Protein AF-A0AAU2LLJ1-F1 (afdb_monomer_lite)

Structure (mmCIF, N/CA/C/O backbone):
data_AF-A0AAU2LLJ1-F1
#
_entry.id   AF-A0AAU2LLJ1-F1
#
loop_
_atom_site.group_PDB
_atom_site.id
_atom_site.type_symbol
_atom_site.label_atom_id
_atom_site.label_alt_id
_atom_site.label_comp_id
_atom_site.label_asym_id
_atom_site.label_entity_id
_atom_site.label_seq_id
_atom_site.pdbx_PDB_ins_code
_atom_site.Cartn_x
_atom_site.Cartn_y
_atom_site.Cartn_z
_atom_site.occupancy
_atom_site.B_iso_or_equiv
_atom_site.auth_seq_id
_atom_site.auth_comp_id
_atom_site.auth_asym_id
_atom_site.auth_atom_id
_atom_site.pdbx_PDB_model_num
ATOM 1 N N . MET A 1 1 ? -4.287 8.116 2.152 1.00 89.06 1 MET A N 1
ATOM 2 C CA . MET A 1 1 ? -2.847 8.336 1.908 1.00 89.06 1 MET A CA 1
ATOM 3 C C . MET A 1 1 ? -2.381 7.265 0.945 1.00 89.06 1 MET A C 1
ATOM 5 O O . MET A 1 1 ? -2.787 6.127 1.136 1.00 89.06 1 MET A O 1
ATOM 9 N N . ASP A 1 2 ? -1.586 7.624 -0.059 1.00 91.81 2 ASP A N 1
ATOM 10 C CA . ASP A 1 2 ? -0.906 6.672 -0.945 1.00 91.81 2 ASP A CA 1
ATOM 11 C C . ASP A 1 2 ? 0.597 6.762 -0.647 1.00 91.81 2 ASP A C 1
ATOM 13 O O . ASP A 1 2 ? 1.294 7.646 -1.143 1.00 91.81 2 ASP A O 1
ATOM 17 N N . HIS A 1 3 ? 1.047 5.962 0.320 1.00 93.12 3 HIS A N 1
ATOM 18 C CA . HIS A 1 3 ? 2.415 5.973 0.838 1.00 93.12 3 HIS A CA 1
ATOM 19 C C . HIS A 1 3 ? 2.852 4.546 1.176 1.00 93.12 3 HIS A C 1
ATOM 21 O O . HIS A 1 3 ? 2.016 3.689 1.456 1.00 93.12 3 HIS A O 1
ATOM 27 N N . GLY A 1 4 ? 4.163 4.295 1.159 1.00 92.38 4 GLY A N 1
ATOM 28 C CA . GLY A 1 4 ? 4.705 2.943 1.318 1.00 92.38 4 GLY A CA 1
ATOM 29 C C . GLY A 1 4 ? 4.544 2.344 2.717 1.00 92.38 4 GLY A C 1
ATOM 30 O O . GLY A 1 4 ? 4.455 1.126 2.819 1.00 92.38 4 GLY A O 1
ATOM 31 N N . PHE A 1 5 ? 4.491 3.180 3.765 1.00 95.75 5 PHE A N 1
ATOM 32 C CA . PHE A 1 5 ? 4.303 2.773 5.167 1.00 95.75 5 PHE A CA 1
ATOM 33 C C . PHE A 1 5 ? 5.107 1.514 5.540 1.00 95.75 5 PHE A C 1
ATOM 35 O O . PHE A 1 5 ? 4.553 0.471 5.911 1.00 95.75 5 PHE A O 1
ATOM 42 N N . TRP A 1 6 ? 6.423 1.613 5.342 1.00 95.00 6 TRP A N 1
ATOM 43 C CA . TRP A 1 6 ? 7.317 0.469 5.176 1.00 95.00 6 TRP A CA 1
ATOM 44 C C . TRP A 1 6 ? 7.509 -0.321 6.465 1.00 95.00 6 TRP A C 1
ATOM 46 O O . TRP A 1 6 ? 7.635 -1.541 6.404 1.00 95.00 6 TRP A O 1
ATOM 56 N N . THR A 1 7 ? 7.519 0.358 7.611 1.00 96.81 7 THR A N 1
ATOM 57 C CA . THR A 1 7 ? 7.768 -0.253 8.922 1.00 96.81 7 THR A CA 1
ATOM 58 C C . THR A 1 7 ? 6.537 -0.181 9.819 1.00 96.81 7 THR A C 1
ATOM 60 O O . THR A 1 7 ? 5.651 0.662 9.637 1.00 96.81 7 THR A O 1
ATOM 63 N N . VAL A 1 8 ? 6.492 -1.060 10.820 1.00 97.38 8 VAL A N 1
ATOM 64 C CA . VAL A 1 8 ? 5.487 -1.031 11.890 1.00 97.38 8 VAL A CA 1
ATOM 65 C C . VAL A 1 8 ? 5.528 0.312 12.621 1.00 97.38 8 VAL A C 1
ATOM 67 O O . VAL A 1 8 ? 4.482 0.904 12.876 1.00 97.38 8 VAL A O 1
ATOM 70 N N . GLU A 1 9 ? 6.727 0.822 12.913 1.00 97.06 9 GLU A N 1
ATOM 71 C CA . GLU A 1 9 ? 6.923 2.101 13.607 1.00 97.06 9 GLU A CA 1
ATOM 72 C C . GLU A 1 9 ? 6.304 3.275 12.832 1.00 97.06 9 GLU A C 1
ATOM 74 O O . GLU A 1 9 ? 5.531 4.044 13.401 1.00 97.06 9 GLU A O 1
ATOM 79 N N . GLU A 1 10 ? 6.546 3.362 11.517 1.00 96.56 10 GLU A N 1
ATOM 80 C CA . GLU A 1 10 ? 5.963 4.406 10.662 1.00 96.56 10 GLU A CA 1
ATOM 81 C C . GLU A 1 10 ? 4.426 4.334 10.684 1.00 96.56 10 GLU A C 1
ATOM 83 O O . GLU A 1 10 ? 3.740 5.347 10.835 1.00 96.56 10 GLU A O 1
ATOM 88 N N . ARG A 1 11 ? 3.852 3.128 10.586 1.00 97.50 11 ARG A N 1
ATOM 89 C CA . ARG A 1 11 ? 2.393 2.945 10.650 1.00 97.50 11 ARG A CA 1
ATOM 90 C C . ARG A 1 11 ? 1.811 3.339 12.002 1.00 97.50 11 ARG A C 1
ATOM 92 O O . ARG A 1 11 ? 0.731 3.931 12.040 1.00 97.50 11 ARG A O 1
ATOM 99 N N . GLN A 1 12 ? 2.501 3.026 13.096 1.00 96.56 12 GLN A N 1
ATOM 100 C CA . GLN A 1 12 ? 2.083 3.406 14.445 1.00 96.56 12 GLN A CA 1
ATOM 101 C C . GLN A 1 12 ? 2.125 4.921 14.648 1.00 96.56 12 GLN A C 1
ATOM 103 O O . GLN A 1 12 ? 1.181 5.476 15.212 1.00 96.56 12 GLN A O 1
ATOM 108 N N . GLU A 1 13 ? 3.158 5.598 14.144 1.00 96.62 13 GLU A N 1
ATOM 109 C CA . GLU A 1 13 ? 3.265 7.058 14.195 1.00 96.62 13 GLU A CA 1
ATOM 110 C C . GLU A 1 13 ? 2.080 7.722 13.484 1.00 96.62 13 GLU A C 1
ATOM 112 O O . GLU A 1 13 ? 1.359 8.532 14.073 1.00 96.62 13 GLU A O 1
ATOM 117 N N . TRP A 1 14 ? 1.808 7.322 12.239 1.00 96.00 14 TRP A N 1
ATOM 118 C CA . TRP A 1 14 ? 0.683 7.858 11.473 1.00 96.00 14 TRP A CA 1
ATOM 119 C C . TRP A 1 14 ? -0.671 7.536 12.098 1.00 96.00 14 TRP A C 1
ATOM 121 O O . TRP A 1 14 ? -1.579 8.374 12.072 1.00 96.00 14 TRP A O 1
ATOM 131 N N . ARG A 1 15 ? -0.811 6.343 12.684 1.00 95.50 15 ARG A N 1
ATOM 132 C CA . ARG A 1 15 ? -2.011 5.969 13.428 1.00 95.50 15 ARG A CA 1
ATOM 133 C C . ARG A 1 15 ? -2.234 6.907 14.613 1.00 95.50 15 ARG A C 1
ATOM 135 O O . ARG A 1 15 ? -3.323 7.458 14.747 1.00 95.50 15 ARG A O 1
ATOM 142 N N . LEU A 1 16 ? -1.205 7.121 15.430 1.00 96.31 16 LEU A N 1
ATOM 143 C CA . LEU A 1 16 ? -1.281 7.987 16.602 1.00 96.31 16 LEU A CA 1
ATOM 144 C C . LEU A 1 16 ? -1.638 9.426 16.213 1.00 96.31 16 LEU A C 1
ATOM 146 O O . LEU A 1 16 ? -2.508 10.029 16.837 1.00 96.31 16 LEU A O 1
ATOM 150 N N . LEU A 1 17 ? -1.012 9.963 15.162 1.00 96.69 17 LEU A N 1
ATOM 151 C CA . LEU A 1 17 ? -1.300 11.311 14.666 1.00 96.69 17 LEU A CA 1
ATOM 152 C C . LEU A 1 17 ? -2.761 11.462 14.225 1.00 96.69 17 LEU A C 1
ATOM 154 O O . LEU A 1 17 ? -3.414 12.447 14.572 1.00 96.69 17 LEU A O 1
ATOM 158 N N . GLY A 1 18 ? -3.297 10.489 13.484 1.00 96.19 18 GLY A N 1
ATOM 159 C CA . GLY A 1 18 ? -4.697 10.531 13.066 1.00 96.19 18 GLY A CA 1
ATOM 160 C C . GLY A 1 18 ? -5.668 10.372 14.238 1.00 96.19 18 GLY A C 1
ATOM 161 O O . GLY A 1 18 ? -6.653 11.105 14.299 1.00 96.19 18 GLY A O 1
ATOM 162 N N . GLU A 1 19 ? -5.372 9.492 15.199 1.00 95.69 19 GLU A N 1
ATOM 163 C CA . GLU A 1 19 ? -6.172 9.334 16.422 1.00 95.69 19 GLU A CA 1
ATOM 164 C C . GLU A 1 19 ? -6.196 10.635 17.245 1.00 95.69 19 GLU A C 1
ATOM 166 O O . GLU A 1 19 ? -7.266 11.087 17.654 1.00 95.69 19 GLU A O 1
ATOM 171 N N . GLN A 1 20 ? -5.047 11.298 17.414 1.00 97.88 20 GLN A N 1
ATOM 172 C CA . GLN A 1 20 ? -4.943 12.599 18.089 1.00 97.88 20 GLN A CA 1
ATOM 173 C C . GLN A 1 20 ? -5.709 13.711 17.362 1.00 97.88 20 GLN A C 1
ATOM 175 O O . GLN A 1 20 ? -6.257 14.607 18.004 1.00 97.88 20 GLN A O 1
ATOM 180 N N . ALA A 1 21 ? -5.775 13.648 16.032 1.00 97.75 21 ALA A N 1
ATOM 181 C CA . ALA A 1 21 ? -6.551 14.573 15.213 1.00 97.75 21 ALA A CA 1
ATOM 182 C C . ALA A 1 21 ? -8.059 14.246 15.171 1.00 97.75 21 ALA A C 1
ATOM 184 O O . ALA A 1 21 ? -8.821 14.979 14.540 1.00 97.75 21 ALA A O 1
ATOM 185 N N . GLY A 1 22 ? -8.505 13.159 15.812 1.00 97.69 22 GLY A N 1
ATOM 186 C CA . GLY A 1 22 ? -9.899 12.706 15.777 1.00 97.69 22 GLY A CA 1
ATOM 187 C C . GLY A 1 22 ? -10.327 12.107 14.432 1.00 97.69 22 GLY A C 1
ATOM 188 O O . GLY A 1 22 ? -11.519 12.071 14.127 1.00 97.69 22 GLY A O 1
ATOM 189 N N . ALA A 1 23 ? -9.376 11.660 13.608 1.00 95.81 23 ALA A N 1
ATOM 190 C CA . ALA A 1 23 ? -9.652 11.045 12.318 1.00 95.81 23 ALA A CA 1
ATOM 191 C C . ALA A 1 23 ? -10.080 9.576 12.464 1.00 95.81 23 ALA A C 1
ATOM 193 O O . ALA A 1 23 ? -9.554 8.827 13.287 1.00 95.81 23 ALA A O 1
ATOM 194 N N . ALA A 1 24 ? -10.988 9.135 11.593 1.00 92.25 24 ALA A N 1
ATOM 195 C CA . ALA A 1 24 ? -11.234 7.715 11.376 1.00 92.25 24 ALA A CA 1
ATOM 196 C C . ALA A 1 24 ? -10.144 7.158 10.448 1.00 92.25 24 ALA A C 1
ATOM 198 O O . ALA A 1 24 ? -10.038 7.567 9.290 1.00 92.25 24 ALA A O 1
ATOM 199 N N . LEU A 1 25 ? -9.325 6.240 10.960 1.00 94.00 25 LEU A N 1
ATOM 200 C CA . LEU A 1 25 ? -8.210 5.644 10.228 1.00 94.00 25 LEU A CA 1
ATOM 201 C C . LEU A 1 25 ? -8.503 4.189 9.868 1.00 94.00 25 LEU A C 1
ATOM 203 O O . LEU A 1 25 ? -9.064 3.429 10.655 1.00 94.00 25 LEU A O 1
ATOM 207 N N . THR A 1 26 ? -8.075 3.774 8.681 1.00 95.44 26 THR A N 1
ATOM 208 C CA . THR A 1 26 ? -8.063 2.365 8.283 1.00 95.44 26 THR A CA 1
ATOM 209 C C . THR A 1 26 ? -6.780 2.071 7.528 1.00 95.44 26 THR A C 1
ATOM 211 O O . THR A 1 26 ? -6.480 2.726 6.531 1.00 95.44 26 THR A O 1
ATOM 214 N N . LEU A 1 27 ? -6.024 1.083 8.010 1.00 96.62 27 LEU A N 1
ATOM 215 C CA . LEU A 1 27 ? -4.864 0.551 7.306 1.00 96.62 27 LEU A CA 1
ATOM 216 C C . LEU A 1 27 ? -5.340 -0.446 6.247 1.00 96.62 27 LEU A C 1
ATOM 218 O O . LEU A 1 27 ? -6.110 -1.358 6.549 1.00 96.62 27 LEU A O 1
ATOM 222 N N . VAL A 1 28 ? -4.871 -0.278 5.013 1.00 96.69 28 VAL A N 1
ATOM 223 C CA . VAL A 1 28 ? -5.153 -1.196 3.906 1.00 96.69 28 VAL A CA 1
ATOM 224 C C . VAL A 1 28 ? -3.836 -1.789 3.425 1.00 96.69 28 VAL A C 1
ATOM 226 O O . VAL A 1 28 ? -2.942 -1.060 3.005 1.00 96.69 28 VAL A O 1
ATOM 229 N N . TYR A 1 29 ? -3.717 -3.111 3.494 1.00 97.12 29 TYR A N 1
ATOM 230 C CA . TYR A 1 29 ? -2.564 -3.863 3.019 1.00 97.12 29 TYR A CA 1
ATOM 231 C C . TYR A 1 29 ? -2.817 -4.380 1.601 1.00 97.12 29 TYR A C 1
ATOM 233 O O . TYR A 1 29 ? -3.823 -5.044 1.346 1.00 97.12 29 TYR A O 1
ATOM 241 N N . LEU A 1 30 ? -1.905 -4.075 0.676 1.00 96.50 30 LEU A N 1
ATOM 242 C CA . LEU A 1 30 ? -1.954 -4.504 -0.722 1.00 96.50 30 LEU A CA 1
ATOM 243 C C . LEU A 1 30 ? -0.873 -5.576 -0.952 1.00 96.50 30 LEU A C 1
ATOM 245 O O . LEU A 1 30 ? 0.246 -5.229 -1.337 1.00 96.50 30 LEU A O 1
ATOM 249 N N . PRO A 1 31 ? -1.158 -6.866 -0.688 1.00 95.81 31 PRO A N 1
ATOM 250 C CA . PRO A 1 31 ? -0.189 -7.929 -0.914 1.00 95.81 31 PRO A CA 1
ATOM 251 C C . PRO A 1 31 ? 0.081 -8.122 -2.409 1.00 95.81 31 PRO A C 1
ATOM 253 O O . PRO A 1 31 ? -0.834 -8.109 -3.232 1.00 95.81 31 PRO A O 1
ATOM 256 N N . ALA A 1 32 ? 1.346 -8.348 -2.745 1.00 96.19 32 ALA A N 1
ATOM 257 C CA . ALA A 1 32 ? 1.787 -8.819 -4.050 1.00 96.19 32 ALA A CA 1
ATOM 258 C C . ALA A 1 32 ? 3.114 -9.567 -3.886 1.00 96.19 32 ALA A C 1
ATOM 260 O O . ALA A 1 32 ? 3.930 -9.233 -3.024 1.00 96.19 32 ALA A O 1
ATOM 261 N N . THR A 1 33 ? 3.326 -10.586 -4.709 1.00 96.12 33 THR A N 1
ATOM 262 C CA . THR A 1 33 ? 4.593 -11.318 -4.780 1.00 96.12 33 THR A CA 1
ATOM 263 C C . THR A 1 33 ? 5.665 -10.496 -5.499 1.00 96.12 33 THR A C 1
ATOM 265 O O . THR A 1 33 ? 5.361 -9.564 -6.247 1.00 96.12 33 THR A O 1
ATOM 268 N N . HIS A 1 34 ? 6.939 -10.854 -5.299 1.00 97.44 34 HIS A N 1
ATOM 269 C CA . HIS A 1 34 ? 8.054 -10.227 -6.024 1.00 97.44 34 HIS A CA 1
ATOM 270 C C . HIS A 1 34 ? 7.853 -10.305 -7.540 1.00 97.44 34 HIS A C 1
ATOM 272 O O . HIS A 1 34 ? 8.028 -9.299 -8.217 1.00 97.44 34 HIS A O 1
ATOM 278 N N . ASP A 1 35 ? 7.437 -11.462 -8.056 1.00 98.25 35 ASP A N 1
ATOM 279 C CA . ASP A 1 35 ? 7.277 -11.684 -9.496 1.00 98.25 35 ASP A CA 1
ATOM 280 C C . ASP A 1 35 ? 6.140 -10.834 -10.081 1.00 98.25 35 ASP A C 1
ATOM 282 O O . ASP A 1 35 ? 6.302 -10.230 -11.140 1.00 98.25 35 ASP A O 1
ATOM 286 N N . GLU A 1 36 ? 5.014 -10.704 -9.370 1.00 97.88 36 GLU A N 1
ATOM 287 C CA . GLU A 1 36 ? 3.917 -9.817 -9.782 1.00 97.88 36 GLU A CA 1
ATOM 288 C C . GLU A 1 36 ? 4.340 -8.346 -9.789 1.00 97.88 36 GLU A C 1
ATOM 290 O O . GLU A 1 36 ? 3.994 -7.602 -10.710 1.00 97.88 36 GLU A O 1
ATOM 295 N N . LEU A 1 37 ? 5.074 -7.907 -8.762 1.00 97.31 37 LEU A N 1
ATOM 296 C CA . LEU A 1 37 ? 5.587 -6.541 -8.693 1.00 97.31 37 LEU A CA 1
ATOM 297 C C . LEU A 1 37 ? 6.606 -6.281 -9.801 1.00 97.31 37 LEU A C 1
ATOM 299 O O . LEU A 1 37 ? 6.525 -5.250 -10.467 1.00 97.31 37 LEU A O 1
ATOM 303 N N . TRP A 1 38 ? 7.535 -7.211 -10.020 1.00 98.31 38 TRP A N 1
ATOM 304 C CA . TRP A 1 38 ? 8.558 -7.074 -11.044 1.00 98.31 38 TRP A CA 1
ATOM 305 C C . TRP A 1 38 ? 7.956 -7.049 -12.448 1.00 98.31 38 TRP A C 1
ATOM 307 O O . TRP A 1 38 ? 8.305 -6.154 -13.209 1.00 98.31 38 TRP A O 1
ATOM 317 N N . GLY A 1 39 ? 6.987 -7.917 -12.759 1.00 98.38 39 GLY A N 1
ATOM 318 C CA . GLY A 1 39 ? 6.294 -7.890 -14.052 1.00 98.38 39 GLY A CA 1
ATOM 319 C C . GLY A 1 39 ? 5.655 -6.527 -14.345 1.00 98.38 39 GLY A C 1
ATOM 320 O O . GLY A 1 39 ? 5.881 -5.942 -15.402 1.00 98.38 39 GLY A O 1
ATOM 321 N N . ARG A 1 40 ? 4.953 -5.943 -13.363 1.00 96.94 40 ARG A N 1
ATOM 322 C CA . ARG A 1 40 ? 4.353 -4.598 -13.498 1.00 96.94 40 ARG A CA 1
ATOM 323 C C . ARG A 1 40 ? 5.403 -3.495 -13.672 1.00 96.94 40 ARG A C 1
ATOM 325 O O . ARG A 1 40 ? 5.162 -2.511 -14.372 1.00 96.94 40 ARG A O 1
ATOM 332 N N . ILE A 1 41 ? 6.545 -3.610 -12.992 1.00 97.31 41 ILE A N 1
ATOM 333 C CA . ILE A 1 41 ? 7.646 -2.642 -13.091 1.00 97.31 41 ILE A CA 1
ATOM 334 C C . ILE A 1 41 ? 8.347 -2.761 -14.443 1.00 97.31 41 ILE A C 1
ATOM 336 O O . ILE A 1 41 ? 8.626 -1.737 -15.056 1.00 97.31 41 ILE A O 1
ATOM 340 N N . GLU A 1 42 ? 8.593 -3.975 -14.931 1.00 97.81 42 GLU A N 1
ATOM 341 C CA . GLU A 1 42 ? 9.202 -4.220 -16.237 1.00 97.81 42 GLU A CA 1
ATOM 342 C C . GLU A 1 42 ? 8.347 -3.630 -17.363 1.00 97.81 42 GLU A C 1
ATOM 344 O O . GLU A 1 42 ? 8.870 -2.899 -18.205 1.00 97.81 42 GLU A O 1
ATOM 349 N N . GLU A 1 43 ? 7.028 -3.847 -17.325 1.00 96.56 43 GLU A N 1
ATOM 350 C CA . GLU A 1 43 ? 6.076 -3.230 -18.257 1.00 96.56 43 GLU A CA 1
ATOM 351 C C . GLU A 1 43 ? 6.148 -1.696 -18.220 1.00 96.56 43 GLU A C 1
ATOM 353 O O . GLU A 1 43 ? 6.210 -1.041 -19.263 1.00 96.56 43 GLU A O 1
ATOM 358 N N . ARG A 1 44 ? 6.187 -1.103 -17.019 1.00 95.94 44 ARG A N 1
ATOM 359 C CA . ARG A 1 44 ? 6.290 0.355 -16.855 1.00 95.94 44 ARG A CA 1
ATOM 360 C C . ARG A 1 44 ? 7.645 0.896 -17.310 1.00 95.94 44 ARG A C 1
ATOM 362 O O . ARG A 1 44 ? 7.698 1.980 -17.889 1.00 95.94 44 ARG A O 1
ATOM 369 N N . ASN A 1 45 ? 8.724 0.149 -17.091 1.00 96.94 45 ASN A N 1
ATOM 370 C CA . ASN A 1 45 ? 10.072 0.539 -17.487 1.00 96.94 45 ASN A CA 1
ATOM 371 C C . ASN A 1 45 ? 10.189 0.724 -19.007 1.00 96.94 45 ASN A C 1
ATOM 373 O O . ASN A 1 45 ? 10.946 1.598 -19.431 1.00 96.94 45 ASN A O 1
ATOM 377 N N . GLN A 1 46 ? 9.408 -0.005 -19.817 1.00 96.44 46 GLN A N 1
ATOM 378 C CA . GLN A 1 46 ? 9.378 0.174 -21.278 1.00 96.44 46 GLN A CA 1
ATOM 379 C C . GLN A 1 46 ? 8.913 1.571 -21.709 1.00 96.44 46 GLN A C 1
ATOM 381 O O . GLN A 1 46 ? 9.234 2.011 -22.805 1.00 96.44 46 GLN A O 1
ATOM 386 N N . GLN A 1 47 ? 8.177 2.280 -20.850 1.00 95.38 47 GLN A N 1
ATOM 387 C CA . GLN A 1 47 ? 7.651 3.617 -21.133 1.00 95.38 47 GLN A CA 1
ATOM 388 C C . GLN A 1 47 ? 8.528 4.739 -20.563 1.00 95.38 47 GLN A C 1
ATOM 390 O O . GLN A 1 47 ? 8.247 5.904 -20.835 1.00 95.38 47 GLN A O 1
ATOM 395 N N . THR A 1 48 ? 9.587 4.406 -19.807 1.00 93.88 48 THR A N 1
ATOM 396 C CA . THR A 1 48 ? 10.428 5.360 -19.051 1.00 93.88 48 THR A CA 1
ATOM 397 C C . THR A 1 48 ? 10.804 6.599 -19.856 1.00 93.88 48 THR A C 1
ATOM 399 O O . THR A 1 48 ? 10.752 7.716 -19.349 1.00 93.88 48 THR A O 1
ATOM 402 N N . PHE A 1 49 ? 11.239 6.398 -21.099 1.00 91.38 49 PHE A N 1
ATOM 403 C CA . PHE A 1 49 ? 11.809 7.469 -21.915 1.00 91.38 49 PHE A CA 1
ATOM 404 C C . PHE A 1 49 ? 10.767 8.205 -22.764 1.00 91.38 49 PHE A C 1
ATOM 406 O O . PHE A 1 49 ? 11.062 9.285 -23.269 1.00 91.38 49 PHE A O 1
ATOM 413 N N . ASP A 1 50 ? 9.550 7.664 -22.858 1.00 94.56 50 ASP A N 1
ATOM 414 C CA . ASP A 1 50 ? 8.465 8.190 -23.692 1.00 94.56 50 ASP A CA 1
ATOM 415 C C . ASP A 1 50 ? 7.312 8.785 -22.864 1.00 94.56 50 ASP A C 1
ATOM 417 O O . ASP A 1 50 ? 6.485 9.533 -23.388 1.00 94.56 50 ASP A O 1
ATOM 421 N N . ASN A 1 51 ? 7.246 8.482 -21.563 1.00 92.56 51 ASN A N 1
ATOM 422 C CA . ASN A 1 51 ? 6.193 8.935 -20.662 1.00 92.56 51 ASN A CA 1
ATOM 423 C C . ASN A 1 51 ? 6.786 9.692 -19.457 1.00 92.56 51 ASN A C 1
ATOM 425 O O . ASN A 1 51 ? 7.381 9.067 -18.575 1.00 92.56 51 ASN A O 1
ATOM 429 N N . PRO A 1 52 ? 6.565 11.017 -19.337 1.00 91.00 52 PRO A N 1
ATOM 430 C CA . PRO A 1 52 ? 7.122 11.821 -18.244 1.00 91.00 52 PRO A CA 1
ATOM 431 C C . PRO A 1 52 ? 6.560 11.461 -16.858 1.00 91.00 52 PRO A C 1
ATOM 433 O O . PRO A 1 52 ? 7.112 11.893 -15.851 1.00 91.00 52 PRO A O 1
ATOM 436 N N . ASN A 1 53 ? 5.483 10.672 -16.789 1.00 89.56 53 ASN A N 1
ATOM 437 C CA . ASN A 1 53 ? 4.926 10.152 -15.537 1.00 89.56 53 ASN A CA 1
ATOM 438 C C . ASN A 1 53 ? 5.516 8.789 -15.143 1.00 89.56 53 ASN A C 1
ATOM 440 O O . ASN A 1 53 ? 5.016 8.139 -14.224 1.00 89.56 53 ASN A O 1
ATOM 444 N N . THR A 1 54 ? 6.545 8.322 -15.850 1.00 92.12 54 THR A N 1
ATOM 445 C CA . THR A 1 54 ? 7.236 7.071 -15.542 1.00 92.12 54 THR A CA 1
ATOM 446 C C . THR A 1 54 ? 8.675 7.339 -15.136 1.00 92.12 54 THR A C 1
ATOM 448 O O . THR A 1 54 ? 9.319 8.277 -15.594 1.00 92.12 54 THR A O 1
ATOM 451 N N . MET A 1 55 ? 9.168 6.509 -14.226 1.00 94.19 55 MET A N 1
ATOM 452 C CA . MET A 1 55 ? 10.537 6.532 -13.741 1.00 94.19 55 MET A CA 1
ATOM 453 C C . MET A 1 55 ? 11.066 5.108 -13.821 1.00 94.19 55 MET A C 1
ATOM 455 O O . MET A 1 55 ? 10.380 4.177 -13.392 1.00 94.19 55 MET A O 1
ATOM 459 N N . TYR A 1 56 ? 12.283 4.955 -14.340 1.00 96.56 56 TYR A N 1
ATOM 460 C CA . TYR A 1 56 ? 12.955 3.664 -14.360 1.00 96.56 56 TYR A CA 1
ATOM 461 C C . TYR A 1 56 ? 13.168 3.153 -12.937 1.00 96.56 56 TYR A C 1
ATOM 463 O O . TYR A 1 56 ? 13.640 3.891 -12.068 1.00 96.56 56 TYR A O 1
ATOM 471 N N . PHE A 1 57 ? 12.885 1.873 -12.721 1.00 97.56 57 PHE A N 1
ATOM 472 C CA . PHE A 1 57 ? 13.102 1.214 -11.443 1.00 97.56 57 PHE A CA 1
ATOM 473 C C . PHE A 1 57 ? 13.691 -0.180 -11.655 1.00 97.56 57 PHE A C 1
ATOM 475 O O . PHE A 1 57 ? 13.121 -1.004 -12.370 1.00 97.56 57 PHE A O 1
ATOM 482 N N . SER A 1 58 ? 14.849 -0.455 -11.057 1.00 98.12 58 SER A N 1
ATOM 483 C CA . SER A 1 58 ? 15.554 -1.720 -11.282 1.00 98.12 58 SER A CA 1
ATOM 484 C C . SER A 1 58 ? 15.049 -2.851 -10.378 1.00 98.12 58 SER A C 1
ATOM 486 O O . SER A 1 58 ? 14.511 -2.619 -9.294 1.00 98.12 58 SER A O 1
ATOM 488 N N . GLU A 1 59 ? 15.278 -4.104 -10.779 1.00 98.31 59 GLU A N 1
ATOM 489 C CA . GLU A 1 59 ? 14.924 -5.258 -9.941 1.00 98.31 59 GLU A CA 1
ATOM 490 C C . GLU A 1 59 ? 15.753 -5.298 -8.645 1.00 98.31 59 GLU A C 1
ATOM 492 O O . GLU A 1 59 ? 15.265 -5.689 -7.584 1.00 98.31 59 GLU A O 1
ATOM 497 N N . SER A 1 60 ? 17.013 -4.855 -8.696 1.00 98.19 60 SER A N 1
ATOM 498 C CA . SER A 1 60 ? 17.859 -4.765 -7.502 1.00 98.19 60 SER A CA 1
ATOM 499 C C . SER A 1 60 ? 17.344 -3.704 -6.527 1.00 98.19 60 SER A C 1
ATOM 501 O O . SER A 1 60 ? 17.361 -3.934 -5.314 1.00 98.19 60 SER A O 1
ATOM 503 N N . ASP A 1 61 ? 16.811 -2.585 -7.031 1.00 97.50 61 ASP A N 1
ATOM 504 C CA . ASP A 1 61 ? 16.095 -1.615 -6.204 1.00 97.50 61 ASP A CA 1
ATOM 505 C C . ASP A 1 61 ? 14.850 -2.246 -5.578 1.00 97.50 61 ASP A C 1
ATOM 507 O O . ASP A 1 61 ? 14.649 -2.072 -4.375 1.00 97.50 61 ASP A O 1
ATOM 511 N N . LEU A 1 62 ? 14.057 -3.020 -6.333 1.00 97.44 62 LEU A N 1
ATOM 512 C CA . LEU A 1 62 ? 12.880 -3.719 -5.799 1.00 97.44 62 LEU A CA 1
ATOM 513 C C . LEU A 1 62 ? 13.255 -4.639 -4.637 1.00 97.44 62 LEU A C 1
ATOM 515 O O . LEU A 1 62 ? 12.654 -4.550 -3.568 1.00 97.44 62 LEU A O 1
ATOM 519 N N . ARG A 1 63 ? 14.307 -5.449 -4.793 1.00 97.62 63 ARG A N 1
ATOM 520 C CA . ARG A 1 63 ? 14.799 -6.341 -3.729 1.00 97.62 63 ARG A CA 1
ATOM 521 C C . ARG A 1 63 ? 15.274 -5.567 -2.498 1.00 97.62 63 ARG A C 1
ATOM 523 O O . ARG A 1 63 ? 14.936 -5.937 -1.375 1.00 97.62 63 ARG A O 1
ATOM 530 N N . ARG A 1 64 ? 16.011 -4.464 -2.689 1.00 96.06 64 ARG A N 1
ATOM 531 C CA . ARG A 1 64 ? 16.467 -3.594 -1.586 1.00 96.06 64 ARG A CA 1
ATOM 532 C C . ARG A 1 64 ? 15.296 -2.972 -0.825 1.00 96.06 64 ARG A C 1
ATOM 534 O O . ARG A 1 64 ? 15.369 -2.772 0.385 1.00 96.06 64 ARG A O 1
ATOM 541 N N . HIS A 1 65 ? 14.243 -2.596 -1.536 1.00 93.62 65 HIS A N 1
ATOM 542 C CA . HIS A 1 65 ? 13.031 -2.054 -0.942 1.00 93.62 65 HIS A CA 1
ATOM 543 C C . HIS A 1 65 ? 12.257 -3.135 -0.183 1.00 93.62 65 HIS A C 1
ATOM 545 O O . HIS A 1 65 ? 11.998 -2.953 1.002 1.00 93.62 65 HIS A O 1
ATOM 551 N N . ALA A 1 66 ? 11.995 -4.285 -0.806 1.00 93.75 66 ALA A N 1
ATOM 552 C CA . ALA A 1 66 ? 11.303 -5.409 -0.178 1.00 93.75 66 ALA A CA 1
ATOM 553 C C . ALA A 1 66 ? 11.969 -5.861 1.133 1.00 93.75 66 ALA A C 1
ATOM 555 O O . ALA A 1 66 ? 11.274 -6.140 2.102 1.00 93.75 66 ALA A O 1
ATOM 556 N N . GLY A 1 67 ? 13.306 -5.847 1.209 1.00 95.00 67 GLY A N 1
ATOM 557 C CA . GLY A 1 67 ? 14.040 -6.192 2.434 1.00 95.00 67 GLY A CA 1
ATOM 558 C C . GLY A 1 67 ? 13.833 -5.242 3.624 1.00 95.00 67 GLY A C 1
ATOM 559 O O . GLY A 1 67 ? 14.273 -5.564 4.721 1.00 95.00 67 GLY A O 1
ATOM 560 N N . ARG A 1 68 ? 13.195 -4.083 3.423 1.00 94.81 68 ARG A N 1
ATOM 561 C CA . ARG A 1 68 ? 12.846 -3.117 4.479 1.00 94.81 68 ARG A CA 1
ATOM 562 C C . ARG A 1 68 ? 11.364 -3.140 4.853 1.00 94.81 68 ARG A C 1
ATOM 564 O O . ARG A 1 68 ? 10.986 -2.459 5.797 1.00 94.81 68 ARG A O 1
ATOM 571 N N . PHE A 1 69 ? 10.531 -3.840 4.084 1.00 96.94 69 PHE A N 1
ATOM 572 C CA . PHE A 1 69 ? 9.088 -3.838 4.283 1.00 96.94 69 PHE A CA 1
ATOM 573 C C . PHE A 1 69 ? 8.682 -4.839 5.365 1.00 96.94 69 PHE A C 1
ATOM 575 O O . PHE A 1 69 ? 8.965 -6.033 5.261 1.00 96.94 69 PHE A O 1
ATOM 582 N N . GLU A 1 70 ? 7.966 -4.360 6.372 1.00 97.50 70 GLU A N 1
ATOM 583 C CA . GLU A 1 70 ? 7.395 -5.171 7.440 1.00 97.50 70 GLU A CA 1
ATOM 584 C C . GLU A 1 70 ? 5.902 -5.361 7.176 1.00 97.50 70 GLU A C 1
ATOM 586 O O . GLU A 1 70 ? 5.111 -4.419 7.294 1.00 97.50 70 GLU A O 1
ATOM 591 N N . VAL A 1 71 ? 5.511 -6.586 6.810 1.00 96.88 71 VAL A N 1
ATOM 592 C CA . VAL A 1 71 ? 4.105 -6.952 6.581 1.00 96.88 71 VAL A CA 1
ATOM 593 C C . VAL A 1 71 ? 3.285 -6.668 7.848 1.00 96.88 71 VAL A C 1
ATOM 595 O O . VAL A 1 71 ? 3.733 -7.059 8.928 1.00 96.88 71 VAL A O 1
ATOM 598 N N . PRO A 1 72 ? 2.101 -6.030 7.746 1.00 97.31 72 PRO A N 1
ATOM 599 C CA . PRO A 1 72 ? 1.237 -5.798 8.900 1.00 97.31 72 PRO A CA 1
ATOM 600 C C . PRO A 1 72 ? 0.931 -7.084 9.674 1.00 97.31 72 PRO A C 1
ATOM 602 O O . PRO A 1 72 ? 0.474 -8.077 9.103 1.00 97.31 72 PRO A O 1
ATOM 605 N N . GLY A 1 73 ? 1.197 -7.058 10.980 1.00 94.19 73 GLY A N 1
ATOM 606 C CA . GLY A 1 73 ? 0.972 -8.193 11.873 1.00 94.19 73 GLY A CA 1
ATOM 607 C C . GLY A 1 73 ? -0.492 -8.362 12.290 1.00 94.19 73 GLY A C 1
ATOM 608 O O . GLY A 1 73 ? -1.346 -7.519 12.019 1.00 94.19 73 GLY A O 1
ATOM 609 N N . SER A 1 74 ? -0.787 -9.444 13.021 1.00 91.75 74 SER A N 1
ATOM 610 C CA . SER A 1 74 ? -2.115 -9.676 13.621 1.00 91.75 74 SER A CA 1
ATOM 611 C C . SER A 1 74 ? -2.525 -8.592 14.619 1.00 91.75 74 SER A C 1
ATOM 613 O O . SER A 1 74 ? -3.714 -8.345 14.806 1.00 91.75 74 SER A O 1
ATOM 615 N N . ASP A 1 75 ? -1.538 -7.946 15.238 1.00 92.81 75 ASP A N 1
ATOM 616 C CA . ASP A 1 75 ? -1.733 -6.914 16.257 1.00 92.81 75 ASP A CA 1
ATOM 617 C C . ASP A 1 75 ? -1.955 -5.521 15.641 1.00 92.81 75 ASP A C 1
ATOM 619 O O . ASP A 1 75 ? -2.200 -4.545 16.349 1.00 92.81 75 ASP A O 1
ATOM 623 N N . GLU A 1 76 ? -1.913 -5.420 14.310 1.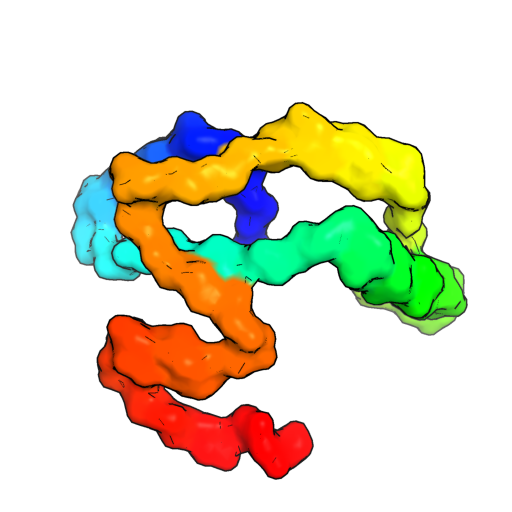00 95.12 76 GLU A N 1
ATOM 624 C CA . GLU A 1 76 ? -2.185 -4.207 13.548 1.00 95.12 76 GLU A CA 1
ATOM 625 C C . GLU A 1 76 ? -3.499 -4.383 12.769 1.00 95.12 76 GLU A C 1
ATOM 627 O O . GLU A 1 76 ? -3.473 -4.935 11.673 1.00 95.12 76 GLU A O 1
ATOM 632 N N . PRO A 1 77 ? -4.667 -3.931 13.274 1.00 93.75 77 PRO A N 1
ATOM 633 C CA . PRO A 1 77 ? -5.926 -4.044 12.539 1.00 93.75 77 PRO A CA 1
ATOM 634 C C . PRO A 1 77 ? -5.836 -3.419 11.141 1.00 93.75 77 PRO A C 1
ATOM 636 O O . PRO A 1 77 ? -5.611 -2.214 11.005 1.00 93.75 77 PRO A O 1
ATOM 639 N N . HIS A 1 78 ? -6.032 -4.239 10.109 1.00 96.31 78 HIS A N 1
ATOM 640 C CA . HIS A 1 78 ? -5.939 -3.831 8.712 1.00 96.31 78 HIS A CA 1
ATOM 641 C C . HIS A 1 78 ? -6.939 -4.581 7.830 1.00 96.31 78 HIS A C 1
ATOM 643 O O . HIS A 1 78 ? -7.403 -5.672 8.161 1.00 96.31 78 HIS A O 1
ATOM 649 N N . LEU A 1 79 ? -7.254 -3.990 6.680 1.00 96.38 79 LEU A N 1
ATOM 650 C CA . LEU A 1 79 ? -7.986 -4.644 5.600 1.00 96.38 79 LEU A CA 1
ATOM 651 C C . LEU A 1 79 ? -6.991 -5.148 4.556 1.00 96.38 79 LEU A C 1
ATOM 653 O O . LEU A 1 79 ? -6.090 -4.414 4.162 1.00 96.38 79 LEU A O 1
ATOM 657 N N . VAL A 1 80 ? -7.159 -6.381 4.083 1.00 95.75 80 VAL A N 1
ATOM 658 C CA . VAL A 1 80 ? -6.342 -6.931 2.993 1.00 95.75 80 VAL A CA 1
ATOM 659 C C . VAL A 1 80 ? -7.064 -6.698 1.670 1.00 95.75 80 VAL A C 1
ATOM 661 O O . VAL A 1 80 ? -8.214 -7.105 1.505 1.00 95.75 80 VAL A O 1
ATOM 664 N N . HIS A 1 81 ? -6.399 -6.040 0.724 1.00 95.25 81 HIS A N 1
ATOM 665 C CA . HIS A 1 81 ? -6.929 -5.827 -0.615 1.00 95.25 81 HIS A CA 1
ATOM 666 C C . HIS A 1 81 ? -6.816 -7.118 -1.437 1.00 95.25 81 HIS A C 1
ATOM 668 O O . HIS A 1 81 ? -5.723 -7.638 -1.645 1.00 95.25 81 HIS A O 1
ATOM 674 N N . ASP A 1 82 ? -7.943 -7.615 -1.942 1.00 93.38 82 ASP A N 1
ATOM 675 C CA . ASP A 1 82 ? -8.047 -8.881 -2.686 1.00 93.38 82 ASP A CA 1
ATOM 676 C C . ASP A 1 82 ? -7.933 -8.706 -4.213 1.00 93.38 82 ASP A C 1
ATOM 678 O O . ASP A 1 82 ? -8.256 -9.612 -4.978 1.00 93.38 82 ASP A O 1
ATOM 682 N N . GLY A 1 83 ? -7.532 -7.516 -4.664 1.00 91.38 83 GLY A N 1
ATOM 683 C CA . GLY A 1 83 ? -7.531 -7.133 -6.076 1.00 91.38 83 GLY A CA 1
ATOM 684 C C . GLY A 1 83 ? -8.835 -6.476 -6.540 1.00 91.38 83 GLY A C 1
ATOM 685 O O . GLY A 1 83 ? -8.888 -6.012 -7.676 1.00 91.38 83 GLY A O 1
ATOM 686 N N . ARG A 1 84 ? -9.867 -6.386 -5.688 1.00 91.56 84 ARG A N 1
ATOM 687 C CA . ARG A 1 84 ? -11.160 -5.776 -6.023 1.00 91.56 84 ARG A CA 1
ATOM 688 C C . ARG A 1 84 ? -11.492 -4.626 -5.080 1.00 91.56 84 ARG A C 1
ATOM 690 O O . ARG A 1 84 ? -11.804 -4.819 -3.906 1.00 91.56 84 ARG A O 1
ATOM 697 N N . SER A 1 85 ? -11.534 -3.415 -5.627 1.00 90.50 85 SER A N 1
ATOM 698 C CA . SER A 1 85 ? -11.865 -2.213 -4.855 1.00 90.50 85 SER A CA 1
ATOM 699 C C . SER A 1 85 ? -13.273 -2.261 -4.248 1.00 90.50 85 SER A C 1
ATOM 701 O O . SER A 1 85 ? -13.471 -1.749 -3.151 1.00 90.50 85 SER A O 1
ATOM 703 N N . SER A 1 86 ? -14.227 -2.943 -4.889 1.00 91.81 86 SER A N 1
ATOM 704 C CA . SER A 1 86 ? -15.581 -3.180 -4.362 1.00 91.81 86 SER A CA 1
ATOM 705 C C . SER A 1 86 ? -15.591 -3.882 -3.002 1.00 91.81 86 SER A C 1
ATOM 707 O O . SER A 1 86 ? -16.298 -3.465 -2.083 1.00 91.81 86 SER A O 1
ATOM 709 N N . SER A 1 87 ? -14.764 -4.921 -2.832 1.00 91.06 87 SER A N 1
ATOM 710 C CA . SER A 1 87 ? -14.619 -5.638 -1.559 1.00 91.06 87 SER A CA 1
ATOM 711 C C . SER A 1 87 ? -14.174 -4.695 -0.437 1.00 91.06 87 SER A C 1
ATOM 713 O O . SER A 1 87 ? -14.737 -4.730 0.660 1.00 91.06 87 SER A O 1
ATOM 715 N N . LEU A 1 88 ? -13.193 -3.834 -0.728 1.00 92.38 88 LEU A N 1
ATOM 716 C CA . LEU A 1 88 ? -12.656 -2.859 0.218 1.00 92.38 88 LEU A CA 1
ATOM 717 C C . LEU A 1 88 ? -13.678 -1.765 0.553 1.00 92.38 88 LEU A C 1
ATOM 719 O O . LEU A 1 88 ? -13.903 -1.479 1.727 1.00 92.38 88 LEU A O 1
ATOM 723 N N . LEU A 1 89 ? -14.325 -1.183 -0.461 1.00 91.88 89 LEU A N 1
ATOM 724 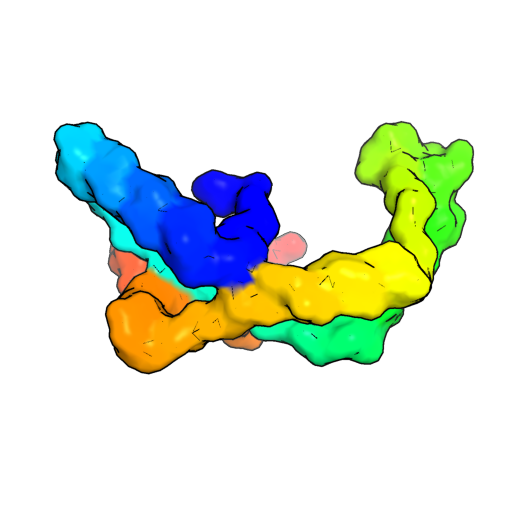C CA . LEU A 1 89 ? -15.337 -0.139 -0.283 1.00 91.88 89 LEU A CA 1
ATOM 725 C C . LEU A 1 89 ? -16.497 -0.635 0.581 1.00 91.88 89 LEU A C 1
ATOM 727 O O . LEU A 1 89 ? -16.873 0.039 1.539 1.00 91.88 89 LEU A O 1
ATOM 731 N N . ARG A 1 90 ? -16.977 -1.859 0.329 1.00 92.19 90 ARG A N 1
ATOM 732 C CA . ARG A 1 90 ? -18.008 -2.492 1.155 1.00 92.19 90 ARG A CA 1
ATOM 733 C C . ARG A 1 90 ? -17.561 -2.679 2.604 1.00 92.19 90 ARG A C 1
ATOM 735 O O . ARG A 1 90 ? -18.350 -2.429 3.511 1.00 92.19 90 ARG A O 1
ATOM 742 N N . ALA A 1 91 ? -16.320 -3.111 2.838 1.00 91.31 91 ALA A N 1
ATOM 743 C CA . ALA A 1 91 ? -15.779 -3.274 4.190 1.00 91.31 91 ALA A CA 1
ATOM 744 C C . ALA A 1 91 ? -15.676 -1.940 4.950 1.00 91.31 91 ALA A C 1
ATOM 746 O O . ALA A 1 91 ? -15.864 -1.905 6.162 1.00 91.31 91 ALA A O 1
ATOM 747 N N . LEU A 1 92 ? -15.446 -0.842 4.228 1.00 90.81 92 LEU A N 1
ATOM 748 C CA . LEU A 1 92 ? -15.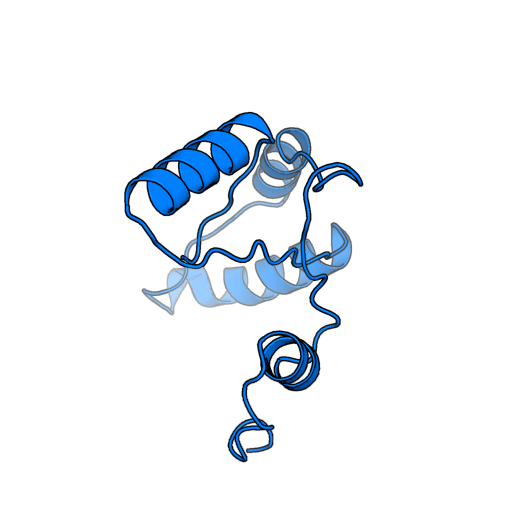452 0.522 4.759 1.00 90.81 92 LEU A CA 1
ATOM 749 C C . LEU A 1 92 ? -16.868 1.111 4.925 1.00 90.81 92 LEU A C 1
ATOM 751 O O . LEU A 1 92 ? -17.010 2.250 5.362 1.00 90.81 92 LEU A O 1
ATOM 755 N N . GLY A 1 93 ? -17.920 0.360 4.584 1.00 90.00 93 GLY A N 1
ATOM 756 C CA . GLY A 1 93 ? -19.309 0.817 4.671 1.00 90.00 93 GLY A CA 1
ATOM 757 C C . GLY A 1 93 ? -19.755 1.710 3.510 1.00 90.00 93 GLY A C 1
ATOM 758 O O . GLY A 1 93 ? -20.857 2.257 3.554 1.00 90.00 93 GLY A O 1
ATOM 759 N N . TYR A 1 94 ? -18.943 1.841 2.461 1.00 85.06 94 TYR A N 1
ATOM 760 C CA . TYR A 1 94 ? -19.361 2.463 1.209 1.00 85.06 94 TYR A CA 1
ATOM 761 C C . TYR A 1 94 ? -20.097 1.425 0.349 1.00 85.06 94 TYR A C 1
ATOM 763 O O . TYR A 1 94 ? -19.702 0.261 0.274 1.00 85.06 94 TYR A O 1
ATOM 771 N N . GLY A 1 95 ? -21.202 1.821 -0.289 1.00 70.69 95 GLY A N 1
ATOM 772 C CA . GLY A 1 95 ? -21.868 0.963 -1.275 1.00 70.69 95 GLY A CA 1
ATOM 773 C C . GLY A 1 95 ? -20.953 0.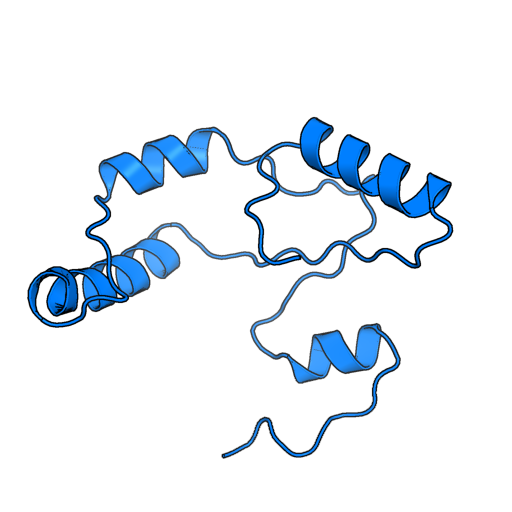688 -2.472 1.00 70.69 95 GLY A C 1
ATOM 774 O O . GLY A 1 95 ? -20.037 1.469 -2.728 1.00 70.69 95 GLY A O 1
ATOM 775 N N . ASP A 1 96 ? -21.210 -0.398 -3.210 1.00 58.59 96 ASP A N 1
AT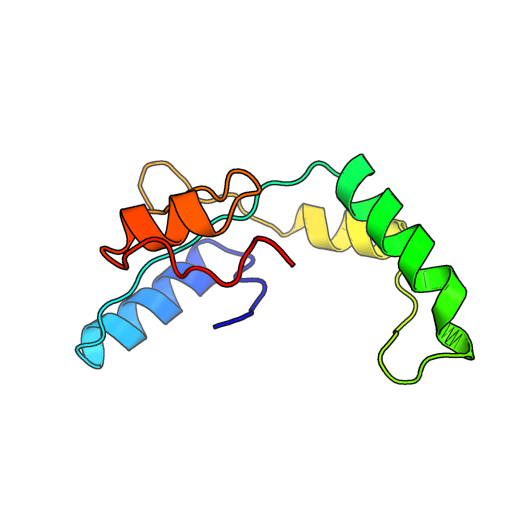OM 776 C CA . ASP A 1 96 ? -20.558 -0.647 -4.502 1.00 58.59 96 ASP A CA 1
ATOM 777 C C . ASP A 1 96 ? -20.806 0.565 -5.407 1.00 58.59 96 ASP A C 1
ATOM 779 O O . ASP A 1 96 ? -21.916 0.772 -5.906 1.00 58.59 96 ASP A O 1
ATOM 783 N N . THR A 1 97 ? -19.803 1.423 -5.584 1.00 54.28 97 THR A N 1
ATOM 784 C CA . THR A 1 97 ? -19.915 2.520 -6.536 1.00 54.28 97 THR A CA 1
ATOM 785 C C . THR A 1 97 ? -19.884 1.911 -7.933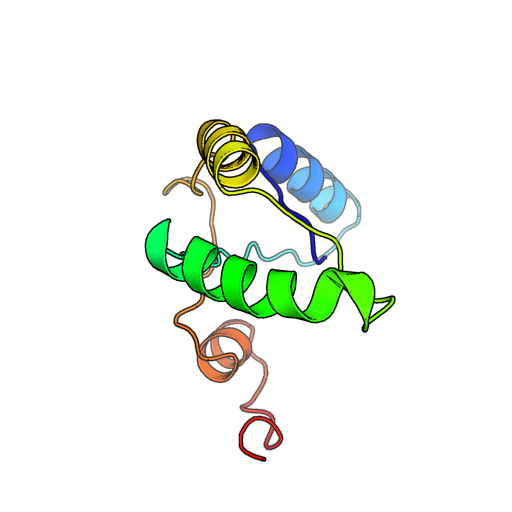 1.00 54.28 97 THR A C 1
ATOM 787 O O . THR A 1 97 ? -18.966 1.180 -8.303 1.00 54.28 97 THR A O 1
ATOM 790 N N . ALA A 1 98 ? -20.926 2.192 -8.717 1.00 48.59 98 ALA A N 1
ATOM 791 C CA . ALA A 1 98 ? -21.205 1.598 -10.027 1.00 48.59 98 ALA A CA 1
ATOM 792 C C . ALA A 1 98 ? -20.184 1.946 -11.140 1.00 48.59 98 ALA A C 1
ATOM 794 O O . ALA A 1 98 ? -20.489 1.807 -12.322 1.00 48.59 98 ALA A O 1
ATOM 795 N N . GLU A 1 99 ? -18.978 2.391 -10.790 1.00 49.50 99 GLU A N 1
ATOM 796 C CA . GLU A 1 99 ? -17.963 2.895 -11.720 1.00 49.50 99 GLU A CA 1
ATOM 797 C C . GLU A 1 99 ? -16.723 1.993 -11.847 1.00 49.50 99 GLU A C 1
ATOM 799 O O . GLU A 1 99 ? -15.821 2.306 -12.609 1.00 49.50 99 GLU A O 1
ATOM 804 N N . SER A 1 100 ? -16.675 0.838 -11.171 1.00 41.12 100 SER A N 1
ATOM 805 C CA . SER A 1 100 ? -15.570 -0.138 -11.315 1.00 41.12 100 SER A CA 1
ATOM 806 C C . SER A 1 100 ? -15.738 -1.138 -12.476 1.00 41.12 100 SER A C 1
ATOM 808 O O . SER A 1 100 ? -15.056 -2.158 -12.505 1.00 41.12 100 SER A O 1
ATOM 810 N N . ALA A 1 101 ? -16.646 -0.891 -13.427 1.00 34.78 101 ALA A N 1
ATOM 811 C CA . ALA A 1 101 ? -16.950 -1.824 -14.522 1.00 34.78 101 ALA A CA 1
ATOM 812 C C . ALA A 1 101 ? -16.922 -1.194 -15.929 1.00 34.78 101 ALA A C 1
ATOM 814 O O . ALA A 1 101 ? -17.632 -1.665 -16.820 1.00 34.78 101 ALA A O 1
ATOM 815 N N . ARG A 1 102 ? -16.139 -0.133 -16.148 1.00 35.00 102 ARG A N 1
ATOM 816 C CA . ARG A 1 102 ? -15.899 0.418 -17.491 1.00 35.00 102 ARG A CA 1
ATOM 817 C C . ARG A 1 102 ? -14.421 0.500 -17.814 1.00 35.00 102 ARG A C 1
ATOM 819 O O . ARG A 1 102 ? -13.657 0.888 -16.908 1.00 35.00 102 ARG A O 1
#

Secondary structure (DSSP, 8-state):
------SHHHHHHHHHHHHHTT----EEE----HHHHHHHHHHHHTTTTT-TT-----HHHHHHHHTT-----TTS-EEEP-S-HHHHHHHTT----TTTT-

Radius of gyration: 16.45 Å; chains: 1; bounding box: 40×26×42 Å

Sequence (102 aa):
MDHGFWTVEERQEWRLLGEQAGAALTLVYLPATHDELWGRIEERNQQTFDNPNTMYFSESDLRRHAGRFEVPGSDEPHLVHDGRSSSLLRALGYGDTAESAR

pLDDT: mean 91.45, std 13.02, range [34.78, 98.38]

Foldseek 3Di:
DPDCCFDPVSVVVVVVVCVVVVHDDAAEAEDDDLVRVVVVLVVLQVCCVPDPPGHRDDSVNVVVSNVRHDGDDPVHHHHYDPVDVQVVCVVVVHHRDPPPPD